Protein AF-A0A816EHK8-F1 (afdb_monomer_lite)

Structure (mmCIF, N/CA/C/O backbone):
data_AF-A0A816EHK8-F1
#
_entry.id   AF-A0A816EHK8-F1
#
loop_
_atom_site.group_PDB
_atom_site.id
_atom_site.type_symbol
_atom_site.label_atom_id
_atom_site.label_alt_id
_atom_site.label_comp_id
_atom_site.label_asym_id
_atom_site.label_entity_id
_atom_site.label_seq_id
_atom_site.pdbx_PDB_ins_code
_atom_site.Cartn_x
_atom_site.Cartn_y
_atom_site.Cartn_z
_atom_site.occupancy
_atom_site.B_iso_or_equiv
_atom_site.auth_seq_id
_atom_site.auth_comp_id
_atom_site.auth_asym_id
_atom_site.auth_atom_id
_atom_site.pdbx_PDB_model_num
ATOM 1 N N . MET A 1 1 ? 34.689 -14.083 -48.089 1.00 61.56 1 MET A N 1
ATOM 2 C CA . MET A 1 1 ? 33.851 -14.778 -47.079 1.00 61.56 1 MET A CA 1
ATOM 3 C C . MET A 1 1 ? 34.275 -14.544 -45.617 1.00 61.56 1 MET A C 1
ATOM 5 O O . MET A 1 1 ? 33.580 -15.013 -44.732 1.00 61.56 1 MET A O 1
ATOM 9 N N . LYS A 1 2 ? 35.349 -13.788 -45.318 1.00 59.38 2 LYS A N 1
ATOM 10 C CA . LYS A 1 2 ? 35.783 -13.510 -43.928 1.00 59.38 2 LYS A CA 1
ATOM 11 C C . LYS A 1 2 ? 34.941 -12.441 -43.204 1.00 59.38 2 LYS A C 1
ATOM 13 O O . LYS A 1 2 ? 34.837 -12.477 -41.988 1.00 59.38 2 LYS A O 1
ATOM 18 N N . LEU A 1 3 ? 34.306 -11.533 -43.954 1.00 60.06 3 LEU A N 1
ATOM 19 C CA . LEU A 1 3 ? 33.500 -10.434 -43.405 1.00 60.06 3 LEU A CA 1
ATOM 20 C C . LEU A 1 3 ? 32.218 -10.933 -42.709 1.00 60.06 3 LEU A C 1
ATOM 22 O O . LEU A 1 3 ? 31.885 -10.470 -41.628 1.00 60.06 3 LEU A O 1
ATOM 26 N N . VAL A 1 4 ? 31.541 -11.927 -43.296 1.00 63.31 4 VAL A N 1
ATOM 27 C CA . VAL A 1 4 ? 30.278 -12.485 -42.770 1.00 63.31 4 VAL A CA 1
ATOM 28 C C . VAL A 1 4 ? 30.507 -13.312 -41.498 1.00 63.31 4 VAL A C 1
ATOM 30 O O . VAL A 1 4 ? 29.690 -13.292 -40.585 1.00 63.31 4 VAL A O 1
ATOM 33 N N . ALA A 1 5 ? 31.653 -13.990 -41.394 1.00 63.38 5 ALA A N 1
ATOM 34 C CA . ALA A 1 5 ? 32.013 -14.769 -40.208 1.00 63.38 5 ALA A CA 1
ATOM 35 C C . ALA A 1 5 ? 32.260 -13.895 -38.963 1.00 63.38 5 ALA A C 1
ATOM 37 O O . ALA A 1 5 ? 32.129 -14.379 -37.843 1.00 63.38 5 ALA A O 1
ATOM 38 N N . PHE A 1 6 ? 32.598 -12.615 -39.152 1.00 64.38 6 PHE A N 1
ATOM 39 C CA . PHE A 1 6 ? 32.860 -11.674 -38.062 1.00 64.38 6 PHE A CA 1
ATOM 40 C C . PHE A 1 6 ? 31.613 -10.880 -37.639 1.00 64.38 6 PHE A C 1
ATOM 42 O O . PHE A 1 6 ? 31.481 -10.505 -36.478 1.00 64.38 6 PHE A O 1
ATOM 49 N N . THR A 1 7 ? 30.661 -10.652 -38.550 1.00 76.81 7 THR A N 1
ATOM 50 C CA . THR A 1 7 ? 29.442 -9.879 -38.250 1.00 76.81 7 THR A CA 1
ATOM 51 C C . THR A 1 7 ? 28.383 -10.685 -37.502 1.00 76.81 7 THR A C 1
ATOM 53 O O . THR A 1 7 ? 27.688 -10.135 -36.652 1.00 76.81 7 THR A O 1
ATOM 56 N N . ILE A 1 8 ? 28.278 -11.990 -37.763 1.00 82.44 8 ILE A N 1
ATOM 57 C CA . ILE A 1 8 ? 27.328 -12.887 -37.085 1.00 82.44 8 ILE A CA 1
ATOM 58 C C . ILE A 1 8 ? 27.513 -12.914 -35.551 1.00 82.44 8 ILE A C 1
ATOM 60 O O . ILE A 1 8 ? 26.525 -12.694 -34.845 1.00 82.44 8 ILE A O 1
ATOM 64 N N . PRO A 1 9 ? 28.726 -13.122 -34.992 1.00 84.56 9 PRO A N 1
ATOM 65 C CA . PRO A 1 9 ? 28.903 -13.125 -33.538 1.00 84.56 9 PRO A CA 1
ATOM 66 C C . PRO A 1 9 ? 28.642 -11.748 -32.914 1.00 84.56 9 PRO A C 1
ATOM 68 O O . PRO A 1 9 ? 28.108 -11.671 -31.809 1.00 84.56 9 PRO A O 1
ATOM 71 N N . LEU A 1 10 ? 28.946 -10.661 -33.634 1.00 85.31 10 LEU A N 1
ATOM 72 C CA . LEU A 1 10 ? 28.686 -9.296 -33.176 1.00 85.31 10 LEU A CA 1
ATOM 73 C C . LEU A 1 10 ? 27.179 -9.029 -33.027 1.00 85.31 10 LEU A C 1
ATOM 75 O O . LEU A 1 10 ? 26.737 -8.543 -31.990 1.00 85.31 10 LEU A O 1
ATOM 79 N N . ILE A 1 11 ? 26.380 -9.384 -34.038 1.00 87.75 11 ILE A N 1
ATOM 80 C CA . ILE A 1 11 ? 24.919 -9.200 -34.013 1.00 87.75 11 ILE A CA 1
ATOM 81 C C . ILE A 1 11 ? 24.296 -10.046 -32.897 1.00 87.75 11 ILE A C 1
ATOM 83 O O . ILE A 1 11 ? 23.472 -9.546 -32.132 1.00 87.75 11 ILE A O 1
ATOM 87 N N . SER A 1 12 ? 24.734 -11.300 -32.750 1.00 89.94 12 SER A N 1
ATOM 88 C CA . SER A 1 12 ? 24.280 -12.174 -31.663 1.00 89.94 12 SER A CA 1
ATOM 89 C C . SER A 1 12 ? 24.573 -11.578 -30.282 1.00 89.94 12 SER A C 1
ATOM 91 O O . SER A 1 12 ? 23.718 -11.635 -29.399 1.00 89.94 12 SER A O 1
ATOM 93 N N . ALA A 1 13 ? 25.755 -10.986 -30.086 1.00 90.44 13 ALA A N 1
ATOM 94 C CA . ALA A 1 13 ? 26.127 -10.356 -28.823 1.00 90.44 13 ALA A CA 1
ATOM 95 C C . ALA A 1 13 ? 25.258 -9.125 -28.516 1.00 90.44 13 ALA A C 1
ATOM 97 O O . ALA A 1 13 ? 24.787 -8.970 -27.392 1.00 90.44 13 ALA A O 1
ATOM 98 N N . VAL A 1 14 ? 24.978 -8.281 -29.514 1.00 93.31 14 VAL A N 1
ATOM 99 C CA . VAL A 1 14 ? 24.117 -7.096 -29.348 1.00 93.31 14 VAL A CA 1
ATOM 100 C C . VAL A 1 14 ? 22.685 -7.492 -28.981 1.00 93.31 14 VAL A C 1
ATOM 102 O O . VAL A 1 14 ? 22.086 -6.894 -28.083 1.00 93.31 14 VAL A O 1
ATOM 105 N N . LEU A 1 15 ? 22.136 -8.526 -29.622 1.00 92.44 15 LEU A N 1
ATOM 106 C CA . LEU A 1 15 ? 20.805 -9.048 -29.295 1.00 92.44 15 LEU A CA 1
ATOM 107 C C . LEU A 1 15 ? 20.755 -9.632 -27.877 1.00 92.44 15 LEU A C 1
ATOM 109 O O . LEU A 1 15 ? 19.810 -9.380 -27.134 1.00 92.44 15 LEU A O 1
ATOM 113 N N . TYR A 1 16 ? 21.803 -10.347 -27.467 1.00 94.00 16 TYR A N 1
ATOM 114 C CA . TYR A 1 16 ? 21.900 -10.896 -26.117 1.00 94.00 16 TYR A CA 1
ATOM 115 C C . TYR A 1 16 ? 21.990 -9.801 -25.041 1.00 94.00 16 TYR A C 1
ATOM 117 O O . TYR A 1 16 ? 21.295 -9.866 -24.024 1.00 94.00 16 TYR A O 1
ATOM 125 N N . ILE A 1 17 ? 22.802 -8.764 -25.273 1.00 91.81 17 ILE A N 1
ATOM 126 C CA . ILE A 1 17 ? 22.980 -7.641 -24.339 1.00 91.81 17 ILE A CA 1
ATOM 127 C C . ILE A 1 17 ? 21.698 -6.807 -24.239 1.00 91.81 17 ILE A C 1
ATOM 129 O O . ILE A 1 17 ? 21.263 -6.488 -23.134 1.00 91.81 17 ILE A O 1
ATOM 133 N N . SER A 1 18 ? 21.061 -6.487 -25.369 1.00 90.38 18 SER A N 1
ATOM 134 C CA . SER A 1 18 ? 19.808 -5.717 -25.385 1.00 90.38 18 SER A CA 1
ATOM 135 C C . SER A 1 18 ? 18.650 -6.466 -24.717 1.00 90.38 18 SER A C 1
ATOM 137 O O . SER A 1 18 ? 17.927 -5.872 -23.916 1.00 90.38 18 SER A O 1
ATOM 139 N N . GLY A 1 19 ? 18.518 -7.776 -24.955 1.00 88.44 19 GLY A N 1
ATOM 140 C CA . GLY A 1 19 ? 17.538 -8.620 -24.268 1.00 88.44 19 GLY A CA 1
ATOM 141 C C . GLY A 1 19 ? 17.786 -8.706 -22.759 1.00 88.44 19 GLY A C 1
ATOM 142 O O . GLY A 1 19 ? 16.862 -8.527 -21.966 1.00 88.44 19 GLY A O 1
ATOM 143 N N . SER A 1 20 ? 19.044 -8.891 -22.351 1.00 83.81 20 SER A N 1
ATOM 144 C CA . SER A 1 20 ? 19.425 -8.942 -20.932 1.00 83.81 20 SER A CA 1
ATOM 145 C C . SER A 1 20 ? 19.177 -7.606 -20.218 1.00 83.81 20 SER A C 1
ATOM 147 O O . SER A 1 20 ? 18.661 -7.593 -19.102 1.00 83.81 20 SER A O 1
ATOM 149 N N . LEU A 1 21 ? 19.465 -6.473 -20.872 1.00 83.81 21 LEU A N 1
ATOM 150 C CA . LEU A 1 21 ? 19.197 -5.136 -20.332 1.00 83.81 21 LEU A CA 1
ATOM 151 C C . LEU A 1 21 ? 17.692 -4.864 -20.189 1.00 83.81 21 LEU A C 1
ATOM 153 O O . LEU A 1 21 ? 17.261 -4.304 -19.180 1.00 83.81 21 LEU A O 1
ATOM 157 N N . TYR A 1 22 ? 16.876 -5.293 -21.156 1.00 82.00 22 TYR A N 1
ATOM 158 C CA . TYR A 1 22 ? 15.417 -5.163 -21.087 1.00 82.00 22 TYR A CA 1
ATOM 159 C C . TYR A 1 22 ? 14.823 -5.943 -19.902 1.00 82.00 22 TYR A C 1
ATOM 161 O O . TYR A 1 22 ? 13.967 -5.422 -19.183 1.00 82.00 22 TYR A O 1
ATOM 169 N N . VAL A 1 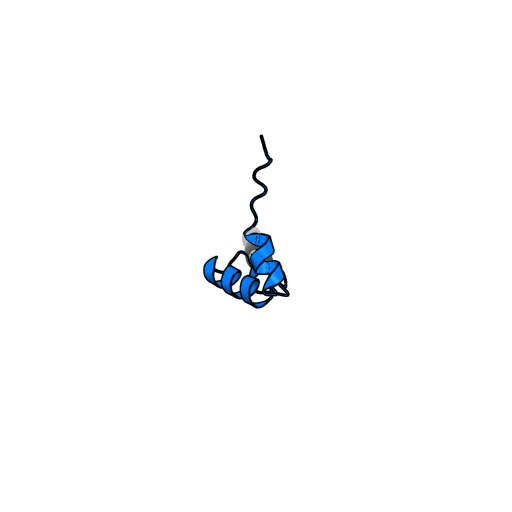23 ? 15.315 -7.162 -19.650 1.00 80.19 2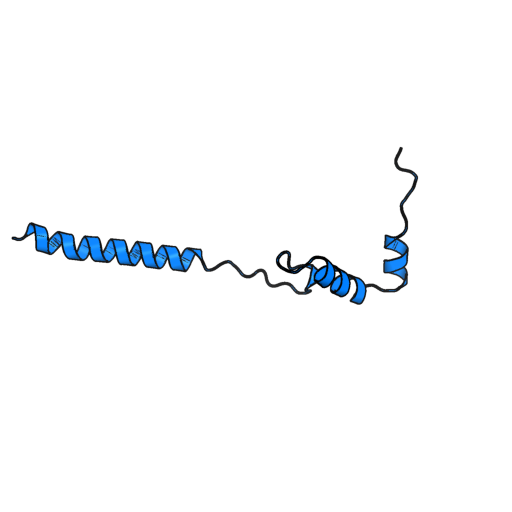3 VAL A N 1
ATOM 170 C CA . VAL A 1 23 ? 14.918 -7.968 -18.483 1.00 80.19 23 VAL A CA 1
ATOM 171 C C . VAL A 1 23 ? 15.407 -7.326 -17.180 1.00 80.19 23 VAL A C 1
ATOM 173 O O . VAL A 1 23 ? 14.620 -7.192 -16.244 1.00 80.19 23 VAL A O 1
ATOM 176 N N . TYR A 1 24 ? 16.655 -6.841 -17.135 1.00 77.31 24 TYR A N 1
ATOM 177 C CA . TYR A 1 24 ? 17.211 -6.168 -15.955 1.00 77.31 24 TYR A CA 1
ATOM 178 C C . TYR A 1 24 ? 16.400 -4.927 -15.550 1.00 77.31 24 TYR A C 1
ATOM 180 O O . TYR A 1 24 ? 16.074 -4.737 -14.381 1.00 77.31 24 TYR A O 1
ATOM 188 N N . SER A 1 25 ? 15.975 -4.132 -16.536 1.00 71.56 25 SER A N 1
ATOM 189 C CA . SER A 1 25 ? 15.156 -2.924 -16.348 1.00 71.56 25 SER A CA 1
ATOM 190 C C . SER A 1 25 ? 13.791 -3.198 -15.699 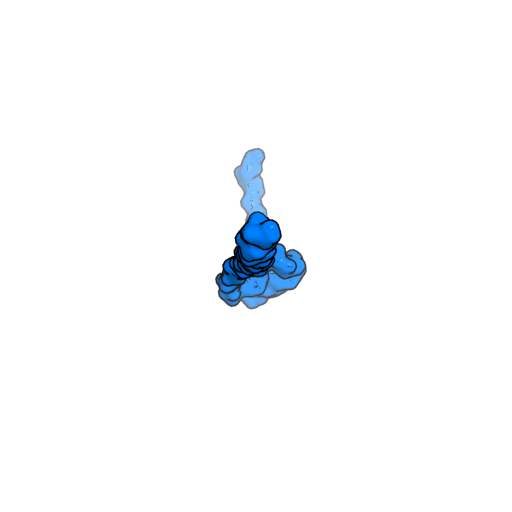1.00 71.56 25 SER A C 1
ATOM 192 O O . SER A 1 25 ? 13.152 -2.282 -15.178 1.00 71.56 25 SER A O 1
ATOM 194 N N . ARG A 1 26 ? 13.314 -4.451 -15.736 1.00 67.38 26 ARG A N 1
ATOM 195 C CA . ARG A 1 26 ? 12.055 -4.870 -15.105 1.00 67.38 26 ARG A CA 1
ATOM 196 C C . ARG A 1 26 ? 12.196 -5.327 -13.660 1.00 67.38 26 ARG A C 1
ATOM 198 O O . ARG A 1 26 ? 11.162 -5.514 -13.017 1.00 67.38 26 ARG A O 1
ATOM 205 N N . HIS A 1 27 ? 13.407 -5.432 -13.113 1.00 60.16 27 HIS A N 1
ATOM 206 C CA . HIS A 1 27 ? 13.590 -5.562 -11.669 1.00 60.16 27 HIS A CA 1
ATOM 207 C C . HIS A 1 27 ? 13.276 -4.223 -10.993 1.00 60.16 27 HIS A C 1
ATOM 209 O O . HIS A 1 27 ? 14.147 -3.480 -10.551 1.00 60.16 27 HIS A O 1
ATOM 215 N N . ARG A 1 28 ? 11.982 -3.899 -10.936 1.00 59.00 28 ARG A N 1
ATOM 216 C CA . ARG A 1 28 ? 11.444 -2.866 -10.060 1.00 59.00 28 ARG A CA 1
ATOM 217 C C . ARG A 1 28 ? 11.835 -3.255 -8.639 1.00 59.00 28 ARG A C 1
ATOM 219 O O . ARG A 1 28 ? 11.527 -4.362 -8.196 1.00 59.00 28 ARG A O 1
ATOM 226 N N . CYS A 1 29 ? 12.514 -2.349 -7.945 1.00 55.25 29 CYS A N 1
ATOM 227 C CA . CYS A 1 29 ? 12.689 -2.447 -6.5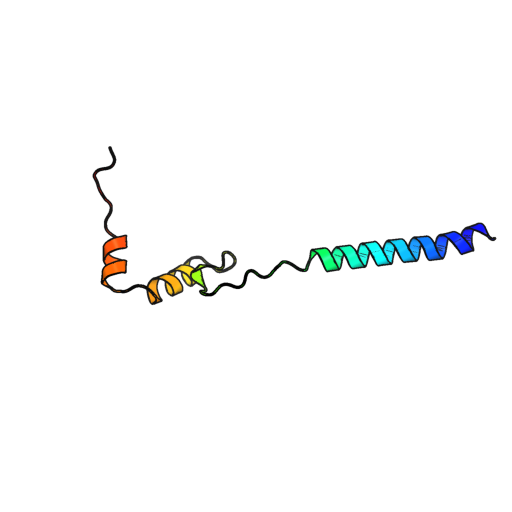06 1.00 55.25 29 CYS A CA 1
ATOM 228 C C . CYS A 1 29 ? 11.284 -2.535 -5.896 1.00 55.25 29 CYS A C 1
ATOM 230 O O . CYS A 1 29 ? 10.504 -1.588 -6.012 1.00 55.25 29 CYS A O 1
ATOM 232 N N . LYS A 1 30 ? 10.916 -3.701 -5.354 1.00 65.19 30 LYS A N 1
ATOM 233 C CA . LYS A 1 30 ? 9.686 -3.824 -4.575 1.00 65.19 30 LYS A CA 1
ATOM 234 C C . LYS A 1 30 ? 9.939 -3.039 -3.298 1.00 65.19 30 LYS A C 1
ATOM 236 O O . LYS A 1 30 ? 10.746 -3.468 -2.478 1.00 65.19 30 LYS A O 1
ATOM 241 N N . LEU A 1 31 ? 9.310 -1.874 -3.176 1.00 73.12 31 LEU A N 1
ATOM 242 C CA . LEU A 1 31 ? 9.224 -1.192 -1.893 1.00 73.12 31 LEU A CA 1
ATOM 243 C C . LEU A 1 31 ? 8.572 -2.182 -0.926 1.00 73.12 31 LEU A C 1
ATOM 245 O O . LEU A 1 31 ? 7.496 -2.709 -1.203 1.00 73.12 31 LEU A O 1
ATOM 249 N N . VAL A 1 32 ? 9.293 -2.527 0.136 1.00 84.12 32 VAL A N 1
ATOM 250 C CA . VAL A 1 32 ? 8.751 -3.358 1.206 1.00 84.12 32 VAL A CA 1
ATOM 251 C C . VAL A 1 32 ? 7.905 -2.426 2.057 1.00 84.12 32 VAL A C 1
ATOM 253 O O . VAL A 1 32 ? 8.427 -1.462 2.612 1.00 84.12 32 VAL A O 1
ATOM 256 N N . TYR A 1 33 ? 6.600 -2.674 2.072 1.00 91.38 33 TYR A N 1
ATOM 257 C CA . TYR A 1 33 ? 5.647 -1.940 2.890 1.00 91.38 33 TYR A CA 1
ATOM 258 C C . TYR A 1 33 ? 5.389 -2.728 4.168 1.00 91.38 33 TYR A C 1
ATOM 260 O O . TYR A 1 33 ? 5.131 -3.931 4.105 1.00 91.38 33 TYR A O 1
ATOM 268 N N . ASP A 1 34 ? 5.434 -2.047 5.306 1.00 94.31 34 ASP A N 1
ATOM 269 C CA . ASP A 1 34 ? 5.096 -2.641 6.601 1.00 94.31 34 ASP A CA 1
ATOM 270 C C . ASP A 1 34 ? 3.577 -2.793 6.748 1.00 94.31 34 ASP A C 1
ATOM 272 O O . ASP A 1 34 ? 3.097 -3.727 7.390 1.00 94.31 34 ASP A O 1
ATOM 276 N N . TYR A 1 35 ? 2.814 -1.900 6.105 1.00 95.56 35 TYR A N 1
ATOM 277 C CA . TYR A 1 35 ? 1.355 -1.900 6.143 1.00 95.56 35 TYR A CA 1
ATOM 278 C C . TYR A 1 35 ? 0.730 -1.735 4.750 1.00 95.56 35 TYR A C 1
ATOM 280 O O . TYR A 1 35 ? 1.202 -0.910 3.962 1.00 95.56 35 TYR A O 1
ATOM 288 N N . PRO A 1 36 ? -0.382 -2.439 4.450 1.00 95.19 36 PRO A N 1
ATOM 289 C CA . PRO A 1 36 ? -1.101 -2.315 3.180 1.00 95.19 36 PRO A CA 1
ATOM 290 C C . PRO A 1 36 ? -1.467 -0.880 2.777 1.00 95.19 36 PRO A C 1
ATOM 292 O O . PRO A 1 36 ? -1.400 -0.550 1.597 1.00 95.19 36 PRO A O 1
ATOM 295 N N . PHE A 1 37 ? -1.807 0.007 3.722 1.00 97.06 37 PHE A N 1
ATOM 296 C CA . PHE A 1 37 ? -2.163 1.392 3.386 1.00 97.06 37 PHE A CA 1
ATOM 297 C C . PHE A 1 37 ? -1.025 2.184 2.705 1.00 97.06 37 PHE A C 1
ATOM 299 O O . PHE A 1 37 ? -1.291 3.189 2.030 1.00 97.06 37 PHE A O 1
ATOM 306 N N . GLN A 1 38 ? 0.229 1.733 2.848 1.00 95.88 38 GLN A N 1
ATOM 307 C CA . GLN A 1 38 ? 1.420 2.351 2.256 1.00 95.88 38 GLN A CA 1
ATOM 308 C C . GLN A 1 38 ? 1.620 1.990 0.776 1.00 95.88 38 GLN A C 1
ATOM 310 O O . GLN A 1 38 ? 2.309 2.725 0.069 1.00 95.88 38 GLN A O 1
ATOM 315 N N . ASP A 1 39 ? 1.023 0.896 0.294 1.00 94.19 39 ASP A N 1
ATOM 316 C CA . ASP A 1 39 ? 1.172 0.449 -1.090 1.00 94.19 39 ASP A CA 1
ATOM 317 C C . ASP A 1 39 ? 0.278 1.283 -2.030 1.00 94.19 39 ASP A C 1
ATOM 319 O O . ASP A 1 39 ? -0.949 1.166 -1.975 1.00 94.19 39 ASP A O 1
ATOM 323 N N . PRO A 1 40 ? 0.843 2.116 -2.927 1.00 92.81 40 PRO A N 1
ATOM 324 C CA . PRO A 1 40 ? 0.061 2.950 -3.834 1.00 92.81 40 PRO A CA 1
ATOM 325 C C . PRO A 1 40 ? -0.585 2.152 -4.975 1.00 92.81 40 PRO A C 1
ATOM 327 O O . PRO A 1 40 ? -1.380 2.715 -5.724 1.00 92.81 40 PRO A O 1
ATOM 330 N N . THR A 1 41 ? -0.228 0.876 -5.149 1.00 94.50 41 THR A N 1
ATOM 331 C CA . THR A 1 41 ? -0.801 -0.001 -6.178 1.00 94.50 41 THR A CA 1
ATOM 332 C C . THR A 1 41 ? -2.119 -0.641 -5.743 1.00 94.50 41 THR A C 1
ATOM 334 O O . THR A 1 41 ? -2.873 -1.113 -6.595 1.00 94.50 41 THR A O 1
ATOM 337 N N . LEU A 1 42 ? -2.424 -0.627 -4.439 1.00 94.81 42 LEU A N 1
ATOM 338 C CA . LEU A 1 42 ? -3.686 -1.124 -3.900 1.00 94.81 42 LEU A CA 1
ATOM 339 C C . LEU A 1 42 ? -4.827 -0.101 -4.067 1.00 94.81 42 LEU A C 1
ATOM 341 O O . LEU A 1 42 ? -4.584 1.111 -4.022 1.00 94.81 42 LEU A O 1
ATOM 345 N N . PRO A 1 43 ? -6.088 -0.563 -4.210 1.00 97.75 43 PRO A N 1
ATOM 346 C CA . PRO A 1 43 ? -7.256 0.314 -4.223 1.00 97.75 43 PRO A CA 1
ATOM 347 C C . PRO A 1 43 ? -7.356 1.169 -2.957 1.00 97.75 43 PRO A C 1
ATOM 349 O O . PRO A 1 43 ? -6.985 0.728 -1.868 1.00 97.75 43 PRO A O 1
ATOM 352 N N . VAL A 1 44 ? -7.904 2.378 -3.094 1.00 96.62 44 VAL A N 1
ATOM 353 C CA . VAL A 1 44 ? -8.042 3.327 -1.977 1.00 96.62 44 VAL A CA 1
ATOM 354 C C . VAL A 1 44 ? -8.836 2.722 -0.822 1.00 96.62 44 VAL A C 1
ATOM 356 O O . VAL A 1 44 ? -8.382 2.822 0.311 1.00 96.62 44 VAL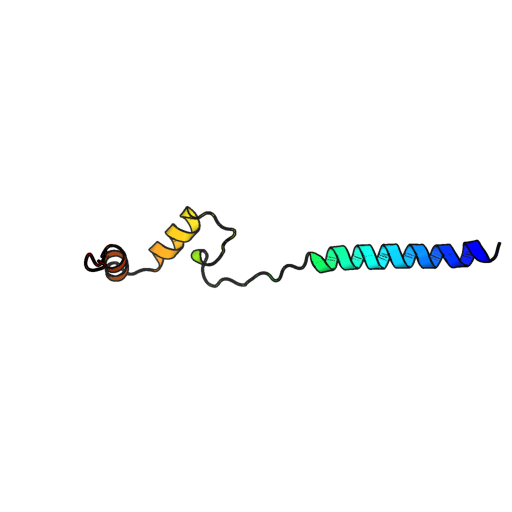 A O 1
ATOM 359 N N . ASP A 1 45 ? -9.945 2.037 -1.102 1.00 97.75 45 ASP A N 1
ATOM 360 C CA . ASP A 1 45 ? -10.794 1.433 -0.065 1.00 97.75 45 ASP A CA 1
ATOM 361 C C . ASP A 1 45 ? -10.022 0.397 0.764 1.00 97.75 45 ASP A C 1
ATOM 363 O O . ASP A 1 45 ? -10.045 0.434 1.988 1.00 97.75 45 ASP A O 1
ATOM 367 N N . VAL A 1 46 ? -9.223 -0.451 0.106 1.00 97.31 46 VAL A N 1
ATOM 368 C CA . VAL A 1 46 ? -8.382 -1.463 0.773 1.00 97.31 46 VAL A CA 1
ATOM 369 C C . VAL A 1 46 ? -7.331 -0.809 1.672 1.00 97.31 46 VAL A C 1
ATOM 371 O O . VAL A 1 46 ? -7.054 -1.277 2.778 1.00 97.31 46 VAL A O 1
ATOM 374 N N . ARG A 1 47 ? -6.732 0.288 1.202 1.00 97.69 47 ARG A N 1
ATOM 375 C CA . ARG A 1 47 ? -5.747 1.052 1.972 1.00 97.69 47 ARG A CA 1
ATOM 376 C C . ARG A 1 47 ? -6.402 1.750 3.163 1.00 97.69 47 ARG A C 1
ATOM 378 O O . ARG A 1 47 ? -5.819 1.768 4.243 1.00 97.69 47 ARG A O 1
ATOM 385 N N . LEU A 1 48 ? -7.601 2.296 2.974 1.00 96.12 48 LEU A N 1
ATOM 386 C CA . LEU A 1 48 ? -8.352 2.990 4.012 1.00 96.12 48 LEU A CA 1
ATOM 387 C C . LEU A 1 48 ? -8.833 2.023 5.094 1.00 96.12 48 LEU A C 1
ATOM 389 O O . LEU A 1 48 ? -8.623 2.299 6.269 1.00 96.12 48 LEU A O 1
ATOM 393 N N . ASP A 1 49 ? -9.385 0.870 4.718 1.00 97.44 49 ASP A N 1
ATOM 394 C CA . ASP A 1 49 ? -9.800 -0.173 5.660 1.00 97.44 49 ASP A CA 1
ATOM 395 C C . ASP A 1 49 ? -8.631 -0.617 6.542 1.00 97.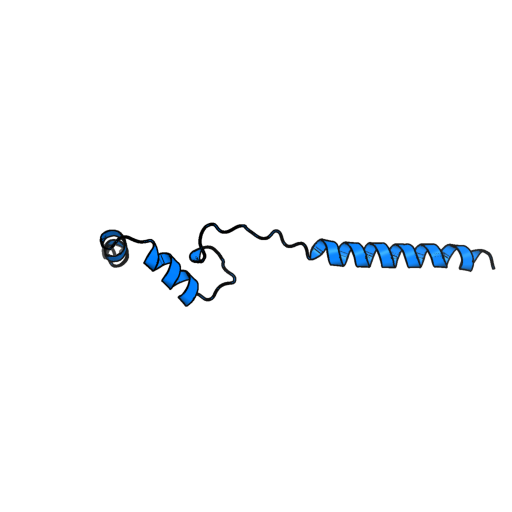44 49 ASP A C 1
ATOM 397 O O . ASP A 1 49 ? -8.754 -0.711 7.767 1.00 97.44 49 ASP A O 1
ATOM 401 N N . ASN A 1 50 ? -7.459 -0.826 5.934 1.00 97.50 50 ASN A N 1
ATOM 402 C CA . ASN A 1 50 ? -6.258 -1.153 6.685 1.00 97.50 50 ASN A CA 1
ATOM 403 C C . ASN A 1 50 ? -5.834 -0.015 7.624 1.00 97.50 50 ASN A C 1
ATOM 405 O O . ASN A 1 50 ? -5.605 -0.280 8.802 1.00 97.50 50 ASN A O 1
ATOM 409 N N . LEU A 1 51 ? -5.776 1.232 7.151 1.00 96.31 51 LEU A N 1
ATOM 410 C CA . LEU A 1 51 ? -5.435 2.381 7.993 1.00 96.31 51 LEU A CA 1
ATOM 411 C C . LEU A 1 51 ? -6.396 2.504 9.186 1.00 96.31 51 LEU A C 1
ATOM 413 O O . LEU A 1 51 ? -5.958 2.568 10.331 1.00 96.31 51 LEU A O 1
ATOM 417 N N . MET A 1 52 ? -7.706 2.446 8.937 1.00 95.94 52 MET A N 1
ATOM 418 C CA . MET A 1 52 ? -8.739 2.564 9.968 1.00 95.94 52 MET A CA 1
ATOM 419 C C . MET A 1 52 ? -8.728 1.402 10.967 1.00 95.94 52 MET A C 1
ATOM 421 O O . MET A 1 52 ? -9.222 1.558 12.084 1.00 95.94 52 MET A O 1
ATOM 425 N N . SER A 1 53 ? -8.179 0.241 10.603 1.00 96.75 53 SER A N 1
ATOM 426 C CA . SER A 1 53 ? -8.010 -0.884 11.530 1.00 96.75 53 SER A CA 1
ATOM 427 C C . SER A 1 53 ? -6.893 -0.672 12.559 1.00 96.75 53 SER A C 1
ATOM 429 O O . SER A 1 53 ? -6.927 -1.300 13.614 1.00 96.75 53 SER A O 1
ATOM 431 N N . LEU A 1 54 ? -5.931 0.213 12.271 1.00 96.75 54 LEU A N 1
ATOM 432 C CA . LEU A 1 54 ? -4.768 0.472 13.128 1.00 96.75 54 LEU A CA 1
ATOM 433 C C . LEU A 1 54 ? -4.999 1.604 14.134 1.00 96.75 54 LEU A C 1
ATOM 435 O O . LEU A 1 54 ? -4.288 1.676 15.130 1.00 96.75 54 LEU A O 1
ATOM 439 N N . LEU A 1 55 ? -5.974 2.473 13.867 1.00 95.88 55 LEU A N 1
ATOM 440 C CA . LEU A 1 55 ? -6.255 3.647 14.689 1.00 95.88 55 LEU A CA 1
ATOM 441 C C . LEU A 1 55 ? -7.095 3.305 15.920 1.00 95.88 55 LEU A C 1
ATOM 443 O O . LEU A 1 55 ? -8.071 2.543 15.833 1.00 95.88 55 LEU A O 1
ATOM 447 N N . THR A 1 56 ? -6.786 3.953 17.040 1.00 96.88 56 THR A N 1
ATOM 448 C CA . THR A 1 56 ? -7.651 3.939 18.222 1.00 96.88 56 THR A CA 1
ATOM 449 C C . THR A 1 56 ? -8.943 4.726 17.962 1.00 96.88 56 THR A C 1
ATOM 451 O O . THR A 1 56 ? -9.023 5.530 17.026 1.00 96.88 56 THR A O 1
ATOM 454 N N . PRO A 1 57 ? -10.005 4.506 18.757 1.00 95.31 57 PRO A N 1
ATOM 455 C CA . PRO A 1 57 ? -11.221 5.309 18.658 1.00 95.31 57 PRO A CA 1
ATOM 456 C C . PRO A 1 57 ? -10.966 6.819 18.778 1.00 95.31 57 PRO A C 1
ATOM 458 O O . PRO A 1 57 ? -11.579 7.590 18.045 1.00 95.31 57 PRO A O 1
ATOM 461 N N . GLU A 1 58 ? -10.051 7.234 19.654 1.00 94.69 58 GLU A N 1
ATOM 462 C CA . GLU A 1 58 ? -9.688 8.638 19.874 1.00 94.69 58 GLU A CA 1
ATOM 463 C C . GLU A 1 58 ? -9.037 9.246 18.628 1.00 94.69 58 GLU A C 1
ATOM 465 O O . GLU A 1 58 ? -9.477 10.289 18.155 1.00 94.69 58 GLU A O 1
ATOM 470 N N . GLU A 1 59 ? -8.072 8.550 18.021 1.00 93.81 59 GLU A N 1
ATOM 471 C CA . GLU A 1 59 ? -7.397 9.007 16.799 1.00 93.81 59 GLU A CA 1
ATOM 472 C C . GLU A 1 59 ? -8.374 9.151 15.621 1.00 93.81 59 GLU A C 1
ATOM 474 O O . GLU A 1 59 ? -8.276 10.083 14.821 1.00 93.81 59 GLU A O 1
ATOM 479 N N . LYS A 1 60 ? -9.365 8.254 15.525 1.00 92.56 60 LYS A N 1
ATOM 480 C CA . LYS A 1 60 ? -10.430 8.358 14.513 1.00 92.56 60 LYS A CA 1
ATOM 481 C C . LYS A 1 60 ? -11.292 9.592 14.719 1.00 92.56 60 LYS A C 1
ATOM 483 O O . LYS A 1 60 ? -11.711 10.198 13.738 1.00 92.56 60 LYS A O 1
ATOM 488 N N . ILE A 1 61 ? -11.592 9.924 15.973 1.00 91.50 61 ILE A N 1
ATOM 489 C CA . ILE A 1 61 ? -12.365 11.114 16.319 1.00 91.50 61 ILE A CA 1
ATOM 490 C C . ILE A 1 61 ? -11.553 12.358 15.966 1.00 91.50 61 ILE A C 1
ATOM 492 O O . ILE A 1 61 ? -12.092 13.213 15.271 1.00 91.50 61 ILE A O 1
ATOM 496 N N . ASP A 1 62 ? -10.273 12.419 16.344 1.00 90.56 62 ASP A N 1
ATOM 497 C CA . ASP A 1 62 ? -9.351 13.529 16.055 1.00 90.56 62 ASP A CA 1
ATOM 498 C C . ASP A 1 62 ? -9.272 13.859 14.556 1.00 90.56 62 ASP A C 1
ATOM 500 O O . ASP A 1 62 ? -9.309 15.024 14.167 1.00 90.56 62 ASP A O 1
ATOM 504 N N . MET A 1 63 ? -9.283 12.840 13.694 1.00 87.62 63 MET A N 1
ATOM 505 C CA . MET A 1 63 ? -9.313 13.018 12.237 1.00 87.62 63 MET A CA 1
ATOM 506 C C . MET A 1 63 ? -10.581 13.696 11.691 1.00 87.62 63 MET A C 1
ATOM 508 O O . MET A 1 63 ? -10.567 14.189 10.563 1.00 87.62 63 MET A O 1
ATOM 512 N N . LEU A 1 64 ? -11.684 13.695 12.442 1.00 87.56 64 LEU A N 1
ATOM 513 C CA . LEU A 1 64 ? -12.940 14.341 12.046 1.00 87.56 64 LEU A CA 1
ATOM 514 C C . LEU A 1 64 ? -12.998 15.815 12.462 1.00 87.56 64 LEU A C 1
ATOM 516 O O . LEU A 1 64 ? -13.900 16.532 12.020 1.00 87.56 64 LEU A O 1
ATOM 520 N N . TRP A 1 65 ? -12.060 16.285 13.289 1.00 82.62 65 TRP A N 1
ATOM 521 C CA . TRP A 1 65 ? -12.000 17.690 13.671 1.00 82.62 65 TRP A CA 1
ATOM 522 C C . TRP A 1 65 ? -11.382 18.496 12.533 1.00 82.62 65 TRP A C 1
ATOM 524 O O . TRP A 1 65 ? -10.176 18.479 12.300 1.00 82.62 65 TRP A O 1
ATOM 534 N N . MET A 1 66 ? -12.225 19.239 11.820 1.00 68.50 66 MET A N 1
ATOM 535 C CA . MET A 1 66 ? -11.760 20.368 11.026 1.00 68.50 66 MET A CA 1
ATOM 536 C C . MET A 1 66 ? -11.594 21.575 11.943 1.00 68.50 66 MET A C 1
ATOM 538 O O . MET A 1 66 ? -12.562 22.030 12.552 1.00 68.50 66 MET A O 1
ATOM 542 N N . ASP A 1 67 ? -10.378 22.112 12.011 1.00 67.25 67 ASP A N 1
ATOM 543 C CA . ASP A 1 67 ? -10.152 23.427 12.596 1.00 67.25 67 ASP A CA 1
ATOM 544 C C . ASP A 1 67 ? -10.782 24.483 11.676 1.00 67.25 67 ASP A C 1
ATOM 546 O O . ASP A 1 67 ? -10.306 24.749 10.573 1.00 67.25 67 ASP A O 1
ATOM 550 N N . THR A 1 68 ? -11.897 25.066 12.110 1.00 67.81 68 THR A N 1
ATOM 551 C CA . THR A 1 68 ? -12.634 26.083 11.351 1.00 67.81 68 THR A CA 1
ATOM 552 C C . THR A 1 68 ? -11.976 27.467 11.417 1.00 67.81 68 THR A C 1
ATOM 554 O O . THR A 1 68 ? -12.641 28.459 11.129 1.00 67.81 68 THR A O 1
ATOM 557 N N . THR A 1 69 ? -10.712 27.575 11.848 1.00 62.09 69 THR A N 1
ATOM 558 C CA . THR A 1 69 ? -10.020 28.862 12.048 1.00 62.09 69 THR A CA 1
ATOM 559 C C . THR A 1 69 ? -9.038 29.255 10.938 1.00 62.09 69 THR A C 1
ATOM 561 O O . THR A 1 69 ? -8.393 30.300 11.037 1.00 62.09 69 THR A O 1
ATOM 564 N N . THR A 1 70 ? -8.954 28.503 9.837 1.00 55.84 70 THR A N 1
ATOM 565 C CA . THR A 1 70 ? -8.302 29.002 8.612 1.00 55.84 70 THR A CA 1
ATOM 566 C C . THR A 1 70 ? -9.158 30.109 7.967 1.00 55.84 70 THR A C 1
ATOM 568 O O . THR A 1 70 ? -10.344 29.857 7.751 1.00 55.84 70 THR A O 1
ATOM 571 N N . PRO A 1 71 ? -8.597 31.307 7.689 1.00 61.78 71 PRO A N 1
ATOM 572 C CA . PRO A 1 71 ? -9.340 32.481 7.213 1.00 61.78 71 PRO A CA 1
ATOM 573 C C . PRO A 1 71 ? -9.965 32.317 5.824 1.00 61.78 71 PRO A C 1
ATOM 575 O O . PRO A 1 71 ? -9.417 31.543 5.005 1.00 61.78 71 PRO A O 1
#

Secondary structure (DSSP, 8-state):
-HHHHHHHHHHHHHHHHHHHHHHHTT-------SSGGG-TTS-HHHHHHHHHHHS-HHHHHHTT---TT--

Radius of gyration: 27.0 Å; chains: 1; bounding box: 49×47×67 Å

Foldseek 3Di:
DVVVVVVVVVVVVVVVVVVVVVVVVPPDPPDDDPWPLPDPVDDNVSNVVRVVVPDDPVVVVVVPDDPPPDD

Organism: NCBI:txid1234261

Sequence (71 aa):
MKLVAFTIPLISAVLYISGSLYVYSRHRCKLVYDYPFQDPTLPVDVRLDNLMSLLTPEEKIDMLWMDTTTP

pLDDT: mean 84.01, std 13.53, range [55.25, 97.75]